Protein AF-A0A7S0LDS7-F1 (afdb_monomer_lite)

Radius of gyration: 21.5 Å; chains: 1; bounding box: 58×43×53 Å

Foldseek 3Di:
DVLLVLLVLQLVLVVCVVVVHDPSPVSVVVLVVLVVLLVVVVVLVVLQVVCVVVCLLVDVVLVVLLPVLPQLPLVPPVDDSSVSSSSSVSVVVVCVVCVVVVVVSVVSNVVSVVSNVSNVVRNDPPPPVDDDPPDDD

Organism: NCBI:txid221442

Sequence (137 aa):
HVVLDYAERCRNASSAATSGSSDGGALLSEFRECQRMIARDAAYQMMRKTCDALGVLDDPAASALAVHEHDTVFEDVSQPLPAIACRLLNHERQIAASPESSSVARHRLLQATFIVDFGEAYGQSKELSDETSLSQL

Structure (mmCIF, N/CA/C/O backbone):
data_AF-A0A7S0LDS7-F1
#
_entry.id   AF-A0A7S0LDS7-F1
#
loop_
_atom_site.group_PDB
_atom_site.id
_atom_site.type_symbol
_atom_site.label_atom_id
_atom_site.label_alt_id
_atom_site.label_comp_id
_atom_site.label_asym_id
_atom_site.label_entity_id
_atom_site.label_seq_id
_atom_site.pdbx_PDB_ins_code
_atom_site.Cartn_x
_atom_site.Cartn_y
_atom_site.Cartn_z
_atom_site.occupancy
_atom_site.B_iso_or_equiv
_atom_site.auth_seq_id
_atom_site.auth_comp_id
_atom_site.auth_asym_id
_atom_site.auth_atom_id
_atom_site.pdbx_PDB_model_num
ATOM 1 N N . HIS A 1 1 ? -8.883 -4.073 32.052 1.00 50.41 1 HIS A N 1
ATOM 2 C CA . HIS A 1 1 ? -9.961 -3.066 32.127 1.00 50.41 1 HIS A CA 1
ATOM 3 C C . HIS A 1 1 ? -9.895 -2.018 31.009 1.00 50.41 1 HIS A C 1
ATOM 5 O O . HIS A 1 1 ? -10.935 -1.728 30.453 1.00 50.41 1 HIS A O 1
ATOM 11 N N . VAL A 1 2 ? -8.714 -1.511 30.615 1.00 57.41 2 VAL A N 1
ATOM 12 C CA . VAL A 1 2 ? -8.562 -0.497 29.534 1.00 57.41 2 VAL A CA 1
ATOM 13 C C . VAL A 1 2 ? -8.890 -1.027 28.123 1.00 57.41 2 VAL A C 1
ATOM 15 O O . VAL A 1 2 ? -9.312 -0.279 27.256 1.00 57.41 2 VAL A O 1
ATOM 18 N N . VAL A 1 3 ? -8.725 -2.331 27.887 1.00 51.78 3 VAL A N 1
ATOM 19 C CA . VAL A 1 3 ? -8.868 -2.943 26.552 1.00 51.78 3 VAL A CA 1
ATOM 20 C C . VAL A 1 3 ? -10.331 -3.020 26.090 1.00 51.78 3 VAL A C 1
ATOM 22 O O . VAL A 1 3 ? -10.626 -2.707 24.946 1.00 51.78 3 VAL A O 1
ATOM 25 N N . LEU A 1 4 ? -11.267 -3.359 26.981 1.00 58.38 4 LEU A N 1
ATOM 26 C CA . LEU A 1 4 ? -12.702 -3.404 26.653 1.00 58.38 4 LEU A CA 1
ATOM 27 C C . LEU A 1 4 ? -13.286 -2.007 26.362 1.00 58.38 4 LEU A C 1
ATOM 29 O O . LEU A 1 4 ? -14.206 -1.892 25.556 1.00 58.38 4 LEU A O 1
ATOM 33 N N . ASP A 1 5 ? -12.689 -0.963 26.946 1.00 68.62 5 ASP A N 1
ATOM 34 C CA . ASP A 1 5 ? -13.114 0.435 26.803 1.00 68.62 5 ASP A CA 1
ATOM 35 C C . ASP A 1 5 ? -12.977 0.942 25.356 1.00 68.62 5 ASP A C 1
ATOM 37 O O . ASP A 1 5 ? -13.855 1.632 24.847 1.00 68.62 5 ASP A O 1
ATOM 41 N N . TYR A 1 6 ? -11.918 0.555 24.635 1.00 64.75 6 TYR A N 1
ATOM 42 C CA . TYR A 1 6 ? -11.697 1.029 23.261 1.00 64.75 6 TYR A CA 1
ATOM 43 C C . TYR A 1 6 ? -12.747 0.496 22.276 1.00 64.75 6 TYR A C 1
ATOM 45 O O . TYR A 1 6 ? -13.323 1.254 21.497 1.00 64.75 6 TYR A O 1
ATOM 53 N N . ALA A 1 7 ? -13.039 -0.805 22.339 1.00 65.00 7 ALA A N 1
ATOM 54 C CA . ALA A 1 7 ? -14.036 -1.429 21.471 1.00 65.00 7 ALA A CA 1
ATOM 55 C C . ALA A 1 7 ? -15.442 -0.870 21.729 1.00 65.00 7 ALA A C 1
ATOM 57 O O . ALA A 1 7 ? -16.199 -0.612 20.793 1.00 65.00 7 ALA A O 1
ATOM 58 N N . GLU A 1 8 ? -15.775 -0.634 22.999 1.00 68.62 8 GLU A N 1
ATOM 59 C CA . GLU A 1 8 ? -17.037 -0.016 23.396 1.00 68.62 8 GLU A CA 1
ATOM 60 C C . GLU A 1 8 ? -17.153 1.425 22.892 1.00 68.62 8 GLU A C 1
ATOM 62 O O . GLU A 1 8 ? -18.192 1.817 22.360 1.00 68.62 8 GLU A O 1
ATOM 67 N N . ARG A 1 9 ? -16.060 2.190 22.938 1.00 70.44 9 ARG A N 1
ATOM 68 C CA . ARG A 1 9 ? -16.016 3.550 22.393 1.00 70.44 9 ARG A CA 1
ATOM 69 C C . ARG A 1 9 ? -16.161 3.569 20.873 1.00 70.44 9 ARG A C 1
ATOM 71 O O . ARG A 1 9 ? -16.884 4.425 20.373 1.00 70.44 9 ARG A O 1
ATOM 78 N N . CYS A 1 10 ? -15.580 2.615 20.139 1.00 64.00 10 CYS A N 1
ATOM 79 C CA . CYS A 1 10 ? -15.796 2.480 18.690 1.00 64.00 10 CYS A CA 1
ATOM 80 C C . CYS A 1 10 ? -17.262 2.165 18.344 1.00 64.00 10 CYS A C 1
ATOM 82 O O . CYS A 1 10 ? -17.804 2.713 17.382 1.00 64.00 10 CYS A O 1
ATOM 84 N N . ARG A 1 11 ? -17.932 1.322 19.141 1.00 67.56 11 ARG A N 1
ATOM 85 C CA . ARG A 1 11 ? -19.364 1.017 18.969 1.00 67.56 11 ARG A CA 1
ATOM 86 C C . ARG A 1 11 ? -20.238 2.233 19.223 1.00 67.56 11 ARG A C 1
ATOM 88 O O . ARG A 1 11 ? -21.040 2.597 18.366 1.00 67.56 11 ARG A O 1
ATOM 95 N N . ASN A 1 12 ? -20.034 2.874 20.371 1.00 68.88 12 ASN A N 1
ATOM 96 C CA . ASN A 1 12 ? -20.769 4.071 20.765 1.00 68.88 12 ASN A CA 1
ATOM 97 C C . ASN A 1 12 ? -20.549 5.200 19.760 1.00 68.88 12 ASN A C 1
ATOM 99 O O . ASN A 1 12 ? -21.464 5.956 19.468 1.00 68.88 12 ASN A O 1
ATOM 103 N N . ALA A 1 13 ? -19.358 5.269 19.168 1.00 66.56 13 ALA A N 1
ATOM 104 C CA . ALA A 1 13 ? -19.057 6.186 18.089 1.00 66.56 13 ALA A CA 1
ATOM 105 C C . ALA A 1 13 ? -19.833 5.893 16.795 1.00 66.56 13 ALA A C 1
ATOM 107 O O . ALA A 1 13 ? -20.286 6.823 16.131 1.00 66.56 13 ALA A O 1
ATOM 108 N N . SER A 1 14 ? -20.006 4.619 16.441 1.00 65.19 14 SER A N 1
ATOM 109 C CA . SER A 1 14 ? -20.746 4.195 15.244 1.00 65.19 14 SER A CA 1
ATOM 110 C C . SER A 1 14 ? -22.238 4.446 15.369 1.00 65.19 14 SER A C 1
ATOM 112 O O . SER A 1 14 ? -22.834 5.042 14.472 1.00 65.19 14 SER A O 1
ATOM 114 N N . SER A 1 15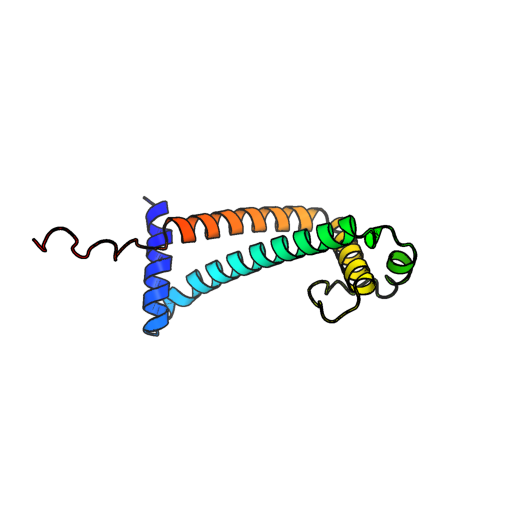 ? -22.820 4.111 16.520 1.00 65.62 15 SER A N 1
ATOM 115 C CA . SER A 1 15 ? -24.219 4.422 16.821 1.00 65.62 15 SER A CA 1
ATOM 116 C C . SER A 1 15 ? -24.463 5.934 16.973 1.00 65.62 15 SER A C 1
ATOM 118 O O . SER A 1 15 ? -25.499 6.446 16.526 1.00 65.62 15 SER A O 1
ATOM 120 N N . ALA A 1 16 ? -23.491 6.681 17.512 1.00 60.28 16 ALA A N 1
ATOM 121 C CA . ALA A 1 16 ? -23.501 8.145 17.590 1.00 60.28 16 ALA A CA 1
ATOM 122 C C . ALA A 1 16 ? -23.399 8.826 16.215 1.00 60.28 16 ALA A C 1
ATOM 124 O O . ALA A 1 16 ? -24.073 9.827 15.977 1.00 60.28 16 ALA A O 1
ATOM 125 N N . ALA A 1 17 ? -22.604 8.281 15.289 1.00 58.94 17 ALA A N 1
ATOM 126 C CA . ALA A 1 17 ? -22.467 8.815 13.935 1.00 58.94 17 ALA A CA 1
ATOM 127 C C . ALA A 1 17 ? -23.781 8.707 13.140 1.00 58.94 17 ALA A C 1
ATOM 129 O O . ALA A 1 17 ? -24.112 9.611 12.377 1.00 58.94 17 ALA A O 1
ATOM 130 N N . THR A 1 18 ? -24.573 7.655 13.372 1.00 59.75 18 THR A N 1
ATOM 131 C CA . THR A 1 18 ? -25.942 7.532 12.838 1.00 59.75 18 THR A CA 1
ATOM 132 C C . THR A 1 18 ? -26.959 8.476 13.489 1.00 59.75 18 THR A C 1
ATOM 134 O O . THR A 1 18 ? -28.012 8.715 12.907 1.00 59.75 18 THR A O 1
ATOM 137 N N . SER A 1 19 ? -26.659 9.031 14.669 1.00 58.00 19 SER A N 1
ATOM 138 C CA . SER A 1 19 ? -27.550 9.916 15.440 1.00 58.00 19 SER A CA 1
ATOM 139 C C . SER A 1 19 ? -27.066 11.374 15.547 1.00 58.00 19 SER A C 1
ATOM 141 O O . SER A 1 19 ? -27.737 12.194 16.170 1.00 58.00 19 SER A O 1
ATOM 143 N N . GLY A 1 20 ? -25.954 11.735 14.892 1.00 53.31 20 GLY A N 1
ATOM 144 C CA . GLY A 1 20 ? -25.472 13.118 14.765 1.00 53.31 20 GLY A CA 1
ATOM 145 C C . GLY A 1 20 ? -24.655 13.664 15.946 1.00 53.31 20 GLY A C 1
ATOM 146 O O . GLY A 1 20 ? -24.463 14.875 16.027 1.00 53.31 20 GLY A O 1
ATOM 147 N N . SER A 1 21 ? -24.163 12.815 16.857 1.00 53.16 21 SER A N 1
ATOM 148 C CA . SER A 1 21 ? -23.325 13.245 17.993 1.00 53.16 21 SER A CA 1
ATOM 149 C C . SER A 1 21 ? -21.829 13.294 17.626 1.00 53.16 21 SER A C 1
ATOM 151 O O . SER A 1 21 ? -21.301 12.374 16.999 1.00 53.16 21 SER A O 1
ATOM 153 N N . SER A 1 22 ? -21.138 14.381 17.999 1.00 55.78 22 SER A N 1
ATOM 154 C CA . SER A 1 22 ? -19.804 14.743 17.481 1.00 55.78 2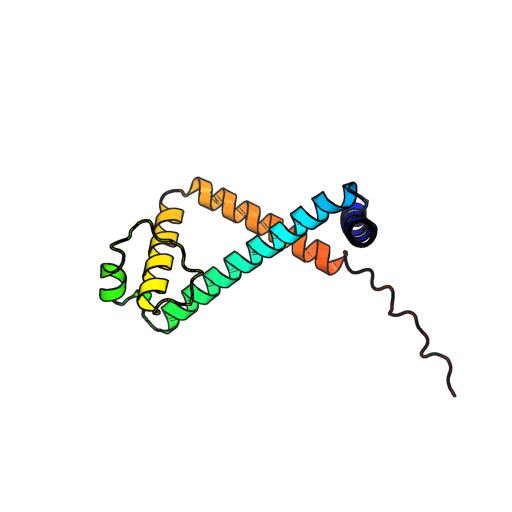2 SER A CA 1
ATOM 155 C C . SER A 1 22 ? -18.620 13.995 18.105 1.00 55.78 22 SER A C 1
ATOM 157 O O . SER A 1 22 ? -17.579 13.888 17.460 1.00 55.78 22 SER A O 1
ATOM 159 N N . ASP A 1 23 ? -18.750 13.456 19.321 1.00 56.31 23 ASP A N 1
ATOM 160 C CA . ASP A 1 23 ? -17.618 12.852 20.055 1.00 56.31 23 ASP A CA 1
ATOM 161 C C . ASP A 1 23 ? -17.218 11.460 19.538 1.00 56.31 23 ASP A C 1
ATOM 163 O O . ASP A 1 23 ? -16.070 11.037 19.672 1.00 56.31 23 ASP A O 1
ATOM 167 N N . GLY A 1 24 ? -18.140 10.756 18.878 1.00 58.00 24 GLY A N 1
ATOM 168 C CA . GLY A 1 24 ? -17.865 9.471 18.236 1.00 58.00 24 GLY A CA 1
ATOM 169 C C . GLY A 1 24 ? -17.079 9.578 16.925 1.00 58.00 24 GLY A C 1
ATOM 170 O O . GLY A 1 24 ? -16.346 8.669 16.537 1.00 58.00 24 GLY A O 1
ATOM 171 N N . GLY A 1 25 ? -17.202 10.708 16.228 1.00 70.06 25 GLY A N 1
ATOM 172 C CA . GLY A 1 25 ? -16.660 10.863 14.879 1.00 70.06 25 GLY A CA 1
ATOM 173 C C . GLY A 1 25 ? -15.137 10.742 14.811 1.00 70.06 25 GLY A C 1
ATOM 174 O O . GLY A 1 25 ? -14.615 10.163 13.859 1.00 70.06 25 GLY A O 1
ATOM 175 N N . ALA A 1 26 ? -14.425 11.236 15.829 1.00 77.69 26 ALA A N 1
ATOM 176 C CA . ALA A 1 26 ? -12.963 11.251 15.845 1.00 77.69 26 ALA A CA 1
ATOM 177 C C . ALA A 1 26 ? -12.364 9.835 15.893 1.00 77.69 26 ALA A C 1
ATOM 179 O O . ALA A 1 26 ? -11.488 9.512 15.093 1.00 77.69 26 ALA A O 1
ATOM 180 N N . LEU A 1 27 ? -12.893 8.971 16.764 1.00 80.38 27 LEU A N 1
ATOM 181 C CA . LEU A 1 27 ? -12.392 7.607 16.941 1.00 80.38 27 LEU A CA 1
ATOM 182 C C . LEU A 1 27 ? -12.655 6.730 15.711 1.00 80.38 27 LEU A C 1
ATOM 184 O O . LEU A 1 27 ? -11.779 5.999 15.258 1.00 80.38 27 LEU A O 1
ATOM 188 N N . LEU A 1 28 ? -13.848 6.833 15.121 1.00 81.75 28 LEU A N 1
ATOM 189 C CA . LEU A 1 28 ? -14.144 6.124 13.875 1.00 81.75 28 LEU A CA 1
ATOM 190 C C . LEU A 1 28 ? -13.357 6.657 12.686 1.00 81.75 28 LEU A C 1
ATOM 192 O O . LEU A 1 28 ? -13.004 5.887 11.795 1.00 81.75 28 LEU A O 1
ATOM 196 N N . SER A 1 29 ? -13.094 7.962 12.650 1.00 84.88 29 SER A N 1
ATOM 197 C CA . SER A 1 29 ? -12.217 8.540 11.638 1.00 84.88 29 SER A CA 1
ATOM 198 C C . SER A 1 29 ? -10.805 7.970 11.759 1.00 84.88 29 SER A C 1
ATOM 200 O O . SER A 1 29 ? -10.215 7.612 10.744 1.00 84.88 29 SER A O 1
ATOM 202 N N . GLU A 1 30 ? -10.282 7.842 12.978 1.00 86.06 30 GLU A N 1
ATOM 203 C CA . GLU A 1 30 ? -8.972 7.241 13.239 1.00 86.06 30 GLU A CA 1
ATOM 204 C C . GLU A 1 30 ? -8.937 5.753 12.861 1.00 86.06 30 GLU A C 1
ATOM 206 O O . GLU A 1 30 ? -8.013 5.307 12.181 1.00 86.06 30 GLU A O 1
ATOM 211 N N . PHE A 1 31 ? -9.979 4.993 13.205 1.00 88.00 31 PHE A N 1
ATOM 212 C CA . PHE A 1 31 ? -10.102 3.589 12.810 1.00 88.00 31 PHE A CA 1
ATOM 213 C C . PHE A 1 31 ? -10.118 3.419 11.282 1.00 88.00 31 PHE A C 1
ATOM 215 O O . PHE A 1 31 ? -9.372 2.611 10.731 1.00 88.00 31 PHE A O 1
ATOM 222 N N . ARG A 1 32 ? -10.915 4.231 10.574 1.00 88.56 32 ARG A N 1
ATOM 223 C CA . ARG A 1 32 ? -10.960 4.234 9.102 1.00 88.56 32 ARG A CA 1
ATOM 224 C C . ARG A 1 32 ? -9.625 4.635 8.488 1.00 88.56 32 ARG A C 1
ATOM 226 O O . ARG A 1 32 ? -9.260 4.115 7.437 1.00 88.56 32 ARG A O 1
ATOM 233 N N . GLU A 1 33 ? -8.892 5.541 9.125 1.00 90.94 33 GLU A N 1
ATOM 234 C CA . GLU A 1 33 ? -7.551 5.904 8.676 1.00 90.94 33 GLU A CA 1
ATOM 235 C C . GLU A 1 33 ? -6.577 4.731 8.803 1.00 90.94 33 GLU A C 1
ATOM 237 O O . GLU A 1 33 ? -5.842 4.443 7.859 1.00 90.94 33 GLU A O 1
ATOM 242 N N . CYS A 1 34 ? -6.639 3.986 9.909 1.00 92.50 34 CYS A N 1
ATOM 243 C CA . CYS A 1 34 ? -5.860 2.760 10.078 1.00 92.50 34 CYS A CA 1
ATOM 244 C C . CYS A 1 34 ? -6.204 1.723 8.996 1.00 92.50 34 CYS A C 1
ATOM 246 O O . CYS A 1 34 ? -5.298 1.168 8.373 1.00 92.50 34 CYS A O 1
ATOM 248 N N . GLN A 1 35 ? -7.493 1.522 8.694 1.00 93.00 35 GLN A N 1
ATOM 249 C CA . GLN A 1 35 ? -7.928 0.629 7.611 1.00 93.00 35 GLN A CA 1
ATOM 250 C C . GLN A 1 35 ? -7.383 1.065 6.245 1.00 93.00 35 GLN A C 1
ATOM 252 O O . GLN A 1 35 ? -6.876 0.233 5.492 1.00 93.00 35 GLN A O 1
ATOM 257 N N . ARG A 1 36 ? -7.436 2.366 5.924 1.00 93.25 36 ARG A N 1
ATOM 258 C CA . ARG A 1 36 ? -6.874 2.904 4.673 1.00 93.25 36 ARG A CA 1
ATOM 259 C C . ARG A 1 36 ? -5.370 2.678 4.577 1.00 93.25 36 ARG A C 1
ATOM 261 O O . ARG A 1 36 ? -4.883 2.319 3.508 1.00 93.25 36 ARG A O 1
ATOM 268 N N . MET A 1 37 ? -4.648 2.859 5.680 1.00 92.81 37 MET A N 1
ATOM 269 C CA . MET A 1 37 ? -3.203 2.649 5.737 1.00 92.81 37 MET A CA 1
ATOM 270 C C . MET A 1 37 ? -2.830 1.194 5.429 1.00 92.81 37 MET A C 1
ATOM 272 O O . MET A 1 37 ? -1.965 0.952 4.589 1.00 92.81 37 MET A O 1
ATOM 276 N N . ILE A 1 38 ? -3.527 0.233 6.044 1.00 94.62 38 ILE A N 1
ATOM 277 C CA . ILE A 1 38 ? -3.321 -1.203 5.798 1.00 94.62 38 ILE A CA 1
ATOM 278 C C . ILE A 1 38 ? -3.696 -1.569 4.362 1.00 94.62 38 ILE A C 1
ATOM 280 O O . ILE A 1 38 ? -2.937 -2.256 3.682 1.00 94.62 38 ILE A O 1
ATOM 284 N N . ALA A 1 39 ? -4.845 -1.093 3.875 1.00 92.94 39 ALA A N 1
ATOM 285 C CA . ALA A 1 39 ? -5.303 -1.377 2.517 1.00 92.94 39 ALA A CA 1
ATOM 286 C C . ALA A 1 39 ? -4.318 -0.856 1.461 1.00 92.94 39 ALA A C 1
ATOM 288 O O . ALA A 1 39 ? -4.042 -1.546 0.480 1.00 92.94 39 ALA A O 1
ATOM 289 N N . ARG A 1 40 ? -3.750 0.336 1.679 1.00 91.50 40 ARG A N 1
ATOM 290 C CA . ARG A 1 40 ? -2.732 0.921 0.803 1.00 91.50 40 ARG A CA 1
ATOM 291 C C . ARG A 1 40 ? -1.444 0.100 0.788 1.00 91.50 40 ARG A C 1
ATOM 293 O O . ARG A 1 40 ? -0.918 -0.156 -0.293 1.00 91.50 40 ARG A O 1
ATOM 300 N N . ASP A 1 41 ? -0.957 -0.337 1.951 1.00 92.75 41 ASP A N 1
ATOM 301 C CA . ASP A 1 41 ? 0.225 -1.208 2.023 1.00 92.75 41 ASP A CA 1
ATOM 302 C C . ASP A 1 41 ? -0.033 -2.550 1.320 1.00 92.75 41 ASP A C 1
ATOM 304 O O . ASP A 1 41 ? 0.754 -2.976 0.478 1.00 92.75 41 ASP A O 1
ATOM 308 N N . ALA A 1 42 ? -1.189 -3.172 1.560 1.00 93.19 42 ALA A N 1
ATOM 309 C CA . ALA A 1 42 ? -1.570 -4.414 0.894 1.00 93.19 42 ALA A CA 1
ATOM 310 C C . ALA A 1 42 ? -1.649 -4.259 -0.637 1.00 93.19 42 ALA A C 1
ATOM 312 O O . ALA A 1 42 ? -1.139 -5.112 -1.370 1.00 93.19 42 ALA A O 1
ATOM 313 N N . ALA A 1 43 ? -2.241 -3.164 -1.128 1.00 91.56 43 ALA A N 1
ATOM 314 C CA . ALA A 1 43 ? -2.296 -2.850 -2.553 1.00 91.56 43 ALA A CA 1
ATOM 315 C C . ALA A 1 43 ? -0.889 -2.682 -3.141 1.00 91.56 43 ALA A C 1
ATOM 317 O O . ALA A 1 43 ? -0.572 -3.312 -4.150 1.00 91.56 43 ALA A O 1
ATOM 318 N N . TYR A 1 44 ? -0.021 -1.917 -2.473 1.00 92.88 44 TYR A N 1
ATOM 319 C CA . TYR A 1 44 ? 1.381 -1.765 -2.862 1.00 92.88 44 TYR A CA 1
ATOM 320 C C . TYR A 1 44 ? 2.089 -3.125 -2.986 1.00 92.88 44 TYR A C 1
ATOM 322 O O . TYR A 1 44 ? 2.650 -3.441 -4.038 1.00 92.88 44 TYR A O 1
ATOM 330 N N . GLN A 1 45 ? 2.003 -3.969 -1.952 1.00 93.81 45 GLN A N 1
ATOM 331 C CA . GLN A 1 45 ? 2.647 -5.286 -1.936 1.00 93.81 45 GLN A CA 1
ATOM 332 C C . GLN A 1 45 ? 2.123 -6.201 -3.049 1.00 93.81 45 GLN A C 1
ATOM 334 O O . GLN A 1 45 ? 2.889 -6.935 -3.676 1.00 93.81 45 GLN A O 1
ATOM 339 N N . MET A 1 46 ? 0.817 -6.163 -3.313 1.00 93.75 46 MET A N 1
ATOM 340 C CA . MET A 1 46 ? 0.194 -6.938 -4.384 1.00 93.75 46 MET A CA 1
ATOM 341 C C . MET A 1 46 ? 0.666 -6.472 -5.765 1.00 93.75 46 MET A C 1
ATOM 343 O O . MET A 1 46 ? 1.044 -7.300 -6.596 1.00 93.75 46 MET A O 1
ATOM 347 N N . MET A 1 47 ? 0.682 -5.162 -6.014 1.00 92.56 47 MET A N 1
ATOM 348 C CA . MET A 1 47 ? 1.121 -4.589 -7.289 1.00 92.56 47 MET A CA 1
ATOM 349 C C . MET A 1 47 ? 2.600 -4.867 -7.546 1.00 92.56 47 MET A C 1
ATOM 351 O O . MET A 1 47 ? 2.963 -5.272 -8.651 1.00 92.56 47 MET A O 1
ATOM 355 N N . ARG A 1 48 ? 3.438 -4.750 -6.512 1.00 93.00 48 ARG A N 1
ATOM 356 C CA . ARG A 1 48 ? 4.858 -5.100 -6.574 1.00 93.00 48 ARG A CA 1
ATOM 357 C C . ARG A 1 48 ? 5.060 -6.561 -6.965 1.00 93.00 48 ARG A C 1
ATOM 359 O O . ARG A 1 48 ? 5.734 -6.825 -7.954 1.00 93.00 48 ARG A O 1
ATOM 366 N N . LYS A 1 49 ? 4.412 -7.494 -6.257 1.00 93.88 49 LYS A N 1
ATOM 367 C CA . LYS A 1 49 ? 4.463 -8.934 -6.573 1.00 93.88 49 LYS A CA 1
ATOM 368 C C . LYS A 1 49 ? 3.942 -9.252 -7.971 1.00 93.88 49 LYS A C 1
ATOM 370 O O . LYS A 1 49 ? 4.463 -10.143 -8.626 1.00 93.88 49 LYS A O 1
ATOM 375 N N . THR A 1 50 ? 2.920 -8.534 -8.430 1.00 92.12 50 THR A N 1
ATOM 376 C CA . THR A 1 50 ? 2.359 -8.720 -9.774 1.00 92.12 50 THR A CA 1
ATOM 377 C C . THR A 1 50 ? 3.359 -8.285 -10.840 1.00 92.12 50 THR A C 1
ATOM 379 O O . T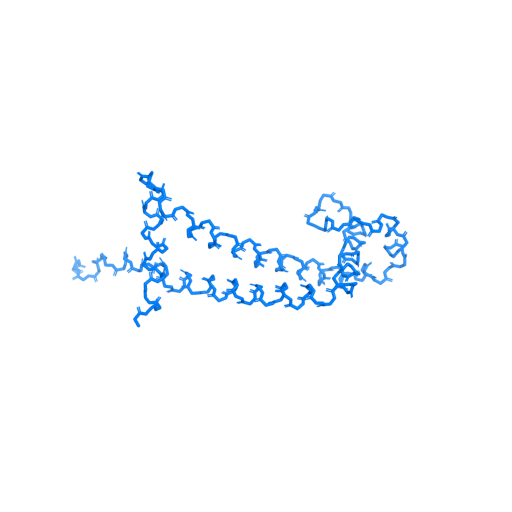HR A 1 50 ? 3.609 -9.028 -11.783 1.00 92.12 50 THR A O 1
ATOM 382 N N . CYS A 1 51 ? 3.978 -7.112 -10.679 1.00 90.88 51 CYS A N 1
ATOM 383 C CA . CYS A 1 51 ? 4.999 -6.634 -11.611 1.00 90.88 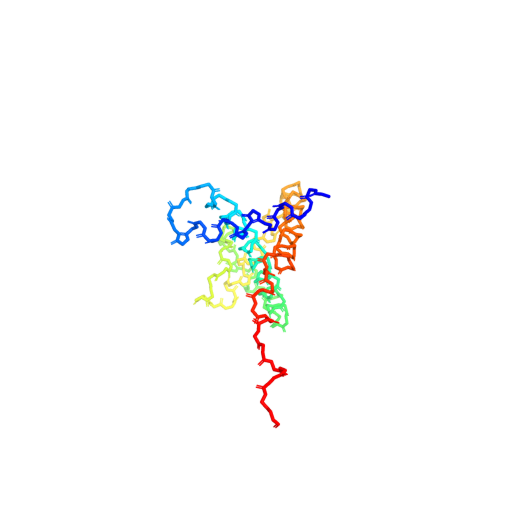51 CYS A CA 1
ATOM 384 C C . CYS A 1 51 ? 6.238 -7.547 -11.621 1.00 90.88 51 CYS A C 1
ATOM 386 O O . CYS A 1 51 ? 6.848 -7.720 -12.675 1.00 90.88 51 CYS A O 1
ATOM 388 N N . ASP A 1 52 ? 6.568 -8.151 -10.476 1.00 90.88 52 ASP A N 1
ATOM 389 C CA . ASP A 1 52 ? 7.676 -9.105 -10.302 1.00 90.88 52 ASP A CA 1
ATOM 390 C C . ASP A 1 52 ? 7.393 -10.428 -11.006 1.00 90.88 52 ASP A C 1
ATOM 392 O O . ASP A 1 52 ? 8.165 -10.867 -11.853 1.00 90.88 52 ASP A O 1
ATOM 396 N N . ALA A 1 53 ? 6.210 -10.999 -10.778 1.00 92.19 53 ALA A N 1
ATOM 397 C CA . ALA A 1 53 ? 5.770 -12.218 -11.448 1.00 92.19 53 ALA A CA 1
ATOM 398 C C . ALA A 1 53 ? 5.697 -12.076 -12.980 1.00 92.19 53 ALA A C 1
ATOM 400 O O . ALA A 1 53 ? 5.842 -13.063 -13.699 1.00 92.19 53 ALA A O 1
ATOM 401 N N . LEU A 1 54 ? 5.462 -10.860 -13.480 1.00 91.00 54 LEU A N 1
ATOM 402 C CA . LEU A 1 54 ? 5.429 -10.552 -14.910 1.00 91.00 54 LEU A CA 1
ATOM 403 C C . LEU A 1 54 ? 6.803 -10.162 -15.484 1.00 91.00 54 LEU A C 1
ATOM 405 O O . LEU A 1 54 ? 6.898 -9.939 -16.689 1.00 91.00 54 LEU A O 1
ATOM 409 N N . GLY A 1 55 ? 7.848 -10.051 -14.655 1.00 88.62 55 GLY A N 1
ATOM 410 C CA . GLY A 1 55 ? 9.197 -9.654 -15.076 1.00 88.62 55 GLY A CA 1
ATOM 411 C C . GLY A 1 55 ? 9.309 -8.209 -15.576 1.00 88.62 55 GLY A C 1
ATOM 412 O O . GLY A 1 55 ? 10.299 -7.848 -16.204 1.00 88.62 55 GLY A O 1
ATOM 413 N N . VAL A 1 56 ? 8.306 -7.362 -15.318 1.00 87.69 56 VAL A N 1
ATOM 414 C CA . VAL A 1 56 ? 8.258 -5.973 -15.824 1.00 87.69 56 VAL A CA 1
ATOM 415 C C . VAL A 1 56 ? 9.228 -5.068 -15.061 1.00 87.69 56 VAL A C 1
ATOM 417 O O . VAL A 1 56 ? 9.660 -4.038 -15.567 1.00 87.69 56 VAL A O 1
ATOM 420 N N . LEU A 1 57 ? 9.584 -5.447 -13.835 1.00 82.31 57 LEU A N 1
ATOM 421 C CA . LEU A 1 57 ? 10.514 -4.696 -12.988 1.00 82.31 57 LEU A CA 1
ATOM 422 C C . LEU A 1 57 ? 11.971 -4.839 -13.434 1.00 82.31 57 LEU A C 1
ATOM 424 O O . LEU A 1 57 ? 12.765 -3.933 -13.188 1.00 82.31 57 LEU A O 1
ATOM 428 N N . ASP A 1 58 ? 12.288 -5.947 -14.102 1.00 81.75 58 ASP A N 1
ATOM 429 C CA . ASP A 1 58 ? 13.608 -6.228 -14.665 1.00 81.75 58 ASP A CA 1
ATOM 430 C C . ASP A 1 58 ? 13.754 -5.686 -16.095 1.00 81.75 58 ASP A C 1
ATOM 432 O O . ASP A 1 58 ? 14.848 -5.714 -16.663 1.00 81.75 58 ASP A O 1
ATOM 436 N N . ASP A 1 59 ? 12.665 -5.180 -16.689 1.00 79.50 59 ASP A N 1
ATOM 437 C CA . ASP A 1 59 ? 12.684 -4.613 -18.031 1.00 79.50 59 ASP A CA 1
ATOM 438 C C . ASP A 1 59 ? 13.472 -3.284 -18.031 1.00 79.50 59 ASP A C 1
ATOM 440 O O . ASP A 1 59 ? 13.056 -2.300 -17.400 1.00 79.50 59 ASP A O 1
ATOM 444 N N . PRO A 1 60 ? 14.598 -3.192 -18.765 1.00 69.50 60 PRO A N 1
ATOM 445 C CA . PRO A 1 60 ? 15.358 -1.954 -18.875 1.00 69.50 60 PRO A CA 1
ATOM 446 C C . PRO A 1 60 ? 14.532 -0.799 -19.461 1.00 69.50 60 PRO A C 1
ATOM 448 O O . PRO A 1 60 ? 14.844 0.356 -19.175 1.00 69.50 60 PRO A O 1
ATOM 451 N N . ALA A 1 61 ? 13.462 -1.070 -20.219 1.00 68.94 61 ALA A N 1
ATOM 452 C CA . ALA A 1 61 ? 12.535 -0.048 -20.700 1.00 68.94 61 ALA A CA 1
ATOM 453 C C . ALA A 1 61 ? 11.695 0.568 -19.569 1.00 68.94 61 ALA A C 1
ATOM 455 O O . ALA A 1 61 ? 11.463 1.777 -19.581 1.00 68.94 61 ALA A O 1
ATOM 456 N N . ALA A 1 62 ? 11.291 -0.217 -18.563 1.00 64.25 62 ALA A N 1
ATOM 457 C CA . ALA A 1 62 ? 10.638 0.306 -17.363 1.00 64.25 62 ALA A CA 1
ATOM 458 C C . ALA A 1 62 ? 11.631 1.131 -16.525 1.00 64.25 62 ALA A C 1
ATOM 460 O O . ALA A 1 62 ? 11.321 2.227 -16.074 1.00 64.25 62 ALA A O 1
ATOM 461 N N . SER A 1 63 ? 12.882 0.688 -16.399 1.00 63.03 63 SER A N 1
ATOM 462 C CA . SER A 1 63 ? 13.915 1.501 -15.739 1.00 63.03 63 SER A CA 1
ATOM 463 C C . SER A 1 63 ? 14.190 2.821 -16.485 1.00 63.03 63 SER A C 1
ATOM 465 O O . SER A 1 63 ? 14.363 3.867 -15.859 1.00 63.03 63 SER A O 1
ATOM 467 N N . ALA A 1 64 ? 14.163 2.801 -17.822 1.00 62.41 64 ALA A N 1
ATOM 468 C CA . ALA A 1 64 ? 14.357 3.980 -18.666 1.00 62.41 64 ALA A CA 1
ATOM 469 C C . ALA A 1 64 ? 13.164 4.950 -18.655 1.00 62.41 64 ALA A C 1
ATOM 471 O O . ALA A 1 64 ? 13.371 6.145 -18.835 1.00 62.41 64 ALA A O 1
ATOM 472 N N . LEU A 1 65 ? 11.936 4.466 -18.430 1.00 62.88 65 LEU A N 1
ATOM 473 C CA . LEU A 1 65 ? 10.713 5.275 -18.306 1.00 62.88 65 LEU A CA 1
ATOM 474 C C . LEU A 1 65 ? 10.578 5.976 -16.946 1.00 62.88 65 LEU A C 1
ATOM 476 O O . LEU A 1 65 ? 9.753 6.881 -16.812 1.00 62.88 65 LEU A O 1
ATOM 480 N N . ALA A 1 66 ? 11.433 5.658 -15.970 1.00 59.19 66 ALA A N 1
ATOM 481 C CA . ALA A 1 66 ? 11.515 6.357 -14.685 1.00 59.19 66 ALA A CA 1
ATOM 482 C C . ALA A 1 66 ? 11.954 7.842 -14.793 1.00 59.19 66 ALA A C 1
ATOM 484 O O . ALA A 1 66 ? 12.263 8.464 -13.782 1.00 59.19 66 ALA A O 1
ATOM 485 N N . VAL A 1 67 ? 11.954 8.427 -16.001 1.00 56.25 67 VAL A N 1
ATOM 486 C CA . VAL A 1 67 ? 12.293 9.826 -16.322 1.00 56.25 67 VAL A CA 1
ATOM 487 C C . VAL A 1 67 ? 11.513 10.834 -15.469 1.00 56.25 67 VAL A C 1
ATOM 489 O O . VAL A 1 67 ? 12.030 11.904 -15.155 1.00 56.25 67 VAL A O 1
ATOM 492 N N . HIS A 1 68 ? 10.293 10.500 -15.039 1.00 69.75 68 HIS A N 1
ATOM 493 C CA . HIS A 1 68 ? 9.583 11.262 -14.011 1.00 69.75 68 HIS A CA 1
ATOM 494 C C . HIS A 1 68 ? 9.914 10.711 -12.622 1.00 69.75 68 HIS A C 1
ATOM 496 O O . HIS A 1 68 ? 9.089 10.066 -11.985 1.00 69.75 68 HIS A O 1
ATOM 502 N N . GLU A 1 69 ? 11.137 10.980 -12.160 1.00 66.50 69 GLU A N 1
ATOM 503 C CA . GLU A 1 69 ? 11.739 10.462 -10.916 1.00 66.50 69 GLU A CA 1
ATOM 504 C C . GLU A 1 69 ? 10.888 10.708 -9.653 1.00 66.50 69 GLU A C 1
ATOM 506 O O . GLU A 1 69 ? 11.006 9.999 -8.655 1.00 66.50 69 GLU A O 1
ATOM 511 N N . HIS A 1 70 ? 9.993 11.696 -9.700 1.00 76.00 70 HIS A N 1
ATOM 512 C CA . HIS A 1 70 ? 9.112 12.065 -8.592 1.00 76.00 70 HIS A CA 1
ATOM 513 C C . HIS A 1 70 ? 7.679 11.529 -8.718 1.00 76.00 70 HIS A C 1
ATOM 515 O O . HIS A 1 70 ? 6.883 11.729 -7.801 1.00 76.00 70 HIS A O 1
ATOM 521 N N . ASP A 1 71 ? 7.330 10.858 -9.821 1.00 84.25 71 ASP A N 1
ATOM 522 C CA . ASP A 1 71 ? 6.023 10.215 -9.951 1.00 84.25 71 ASP A CA 1
ATOM 523 C C . ASP A 1 71 ? 6.024 8.888 -9.183 1.00 84.25 71 ASP A C 1
ATOM 525 O O . ASP A 1 71 ? 6.677 7.916 -9.573 1.00 84.25 71 ASP A O 1
ATOM 529 N N . THR A 1 72 ? 5.296 8.875 -8.068 1.00 85.81 72 THR A N 1
ATOM 530 C CA . THR A 1 72 ? 5.119 7.723 -7.175 1.00 85.81 72 THR A CA 1
ATOM 531 C C . THR A 1 72 ? 3.657 7.289 -7.078 1.00 85.81 72 THR A C 1
ATOM 533 O O . THR A 1 72 ? 3.300 6.507 -6.196 1.00 85.81 72 THR A O 1
ATOM 536 N N . VAL A 1 73 ? 2.790 7.762 -7.984 1.00 88.12 73 VAL A N 1
ATOM 537 C CA . VAL A 1 73 ? 1.341 7.489 -7.967 1.00 88.12 73 VAL A CA 1
ATOM 538 C C . VAL A 1 73 ? 1.048 6.104 -8.557 1.00 88.12 73 VAL A C 1
ATOM 540 O O . VAL A 1 73 ? 0.390 5.953 -9.588 1.00 88.12 73 VAL A O 1
ATOM 543 N N . PHE A 1 74 ? 1.593 5.059 -7.932 1.00 88.50 74 PHE A N 1
ATOM 544 C CA . PHE A 1 74 ? 1.459 3.683 -8.417 1.00 88.50 74 PHE A CA 1
ATOM 545 C C . PHE A 1 74 ? 0.016 3.164 -8.352 1.00 88.50 74 PHE A C 1
ATOM 547 O O . PHE A 1 74 ? -0.311 2.230 -9.064 1.00 88.50 74 PHE A O 1
ATOM 554 N N . GLU A 1 75 ? -0.851 3.778 -7.544 1.00 87.88 75 GLU A N 1
ATOM 555 C CA . GLU A 1 75 ? -2.265 3.404 -7.366 1.00 87.88 75 GLU A CA 1
ATOM 556 C C . GLU A 1 75 ? -3.125 3.657 -8.620 1.00 87.88 75 GLU A C 1
ATOM 558 O O . GLU A 1 75 ? -4.225 3.117 -8.748 1.00 87.88 75 GLU A O 1
ATOM 563 N N . ASP A 1 76 ? -2.636 4.471 -9.558 1.00 86.94 76 ASP A N 1
ATOM 564 C CA . ASP A 1 76 ? -3.317 4.755 -10.817 1.00 86.94 76 ASP A CA 1
ATOM 565 C C . ASP A 1 76 ? -3.131 3.602 -11.818 1.00 86.94 76 ASP A C 1
ATOM 567 O O . ASP A 1 76 ? -2.193 3.554 -12.617 1.00 86.94 76 ASP A O 1
ATOM 571 N N . VAL A 1 77 ? -4.085 2.674 -11.767 1.00 85.75 77 VAL A N 1
ATOM 572 C CA . VAL A 1 77 ? -4.170 1.490 -12.634 1.00 85.75 77 VAL A CA 1
ATOM 573 C C . VAL A 1 77 ? -4.737 1.778 -14.030 1.00 85.75 77 VAL A C 1
ATOM 575 O O . VAL A 1 77 ? -4.930 0.848 -14.809 1.00 85.75 77 VAL A O 1
ATOM 578 N N . SER A 1 78 ? -5.020 3.043 -14.369 1.00 90.19 78 SER A N 1
ATOM 579 C CA . SER A 1 78 ? -5.413 3.418 -15.738 1.00 90.19 78 SER A CA 1
ATOM 580 C C . SER A 1 78 ? -4.228 3.423 -16.710 1.00 90.19 78 SER A C 1
ATOM 582 O O . SER A 1 78 ? -4.414 3.420 -17.927 1.00 90.19 78 SER A O 1
ATOM 584 N N . GLN A 1 79 ? -3.008 3.425 -16.168 1.00 87.81 79 GLN A N 1
ATOM 585 C CA . GLN A 1 79 ? -1.763 3.472 -16.919 1.00 87.81 79 GLN A CA 1
ATOM 586 C C . GLN A 1 79 ? -1.279 2.076 -17.328 1.00 87.81 79 GLN A C 1
ATOM 588 O O . GLN A 1 79 ? -1.614 1.075 -16.690 1.00 87.81 79 GLN A O 1
ATOM 593 N N . PRO A 1 80 ? -0.449 1.977 -18.380 1.00 88.50 80 PRO A N 1
ATOM 594 C CA . PRO A 1 80 ? 0.146 0.705 -18.767 1.00 88.50 80 PRO A CA 1
ATOM 595 C C . PRO A 1 80 ? 1.101 0.173 -17.682 1.00 88.50 80 PRO A C 1
ATOM 597 O O . PRO A 1 80 ? 1.762 0.941 -16.981 1.00 88.50 80 PRO A O 1
ATOM 600 N N . LEU A 1 81 ? 1.225 -1.158 -17.588 1.00 87.25 81 LEU A N 1
ATOM 601 C CA . LEU A 1 81 ? 2.045 -1.841 -16.573 1.00 87.25 81 LEU A CA 1
ATOM 602 C C . LEU A 1 81 ? 3.490 -1.320 -16.453 1.00 87.25 81 LEU A C 1
ATOM 604 O O . LEU A 1 81 ? 3.929 -1.137 -15.319 1.00 87.25 81 LEU A O 1
ATOM 608 N N . PRO A 1 82 ? 4.224 -1.014 -17.544 1.00 86.88 82 PRO A N 1
ATOM 609 C CA . PRO A 1 82 ? 5.555 -0.424 -17.428 1.00 86.88 82 PRO A CA 1
ATOM 610 C C . PRO A 1 82 ? 5.561 0.907 -16.669 1.00 86.88 82 PRO A C 1
ATOM 612 O O . PRO A 1 82 ? 6.446 1.131 -15.852 1.00 86.88 82 PRO A O 1
ATOM 615 N N . ALA A 1 83 ? 4.559 1.770 -16.868 1.00 86.38 83 ALA A N 1
ATOM 616 C CA . ALA A 1 83 ? 4.462 3.041 -16.150 1.00 86.38 83 ALA A CA 1
ATOM 617 C C . ALA A 1 83 ? 4.168 2.825 -14.657 1.00 86.38 83 ALA A C 1
ATOM 619 O O . ALA A 1 83 ? 4.781 3.462 -13.803 1.00 86.38 83 ALA A O 1
ATOM 620 N N . ILE A 1 84 ? 3.290 1.875 -14.329 1.00 88.94 84 ILE A N 1
ATOM 621 C CA . ILE A 1 84 ? 3.011 1.487 -12.938 1.00 88.94 84 ILE A CA 1
ATOM 622 C C . ILE A 1 84 ? 4.279 0.931 -12.269 1.00 88.94 84 ILE A C 1
ATOM 624 O O . ILE A 1 84 ? 4.620 1.334 -11.157 1.00 88.94 84 ILE A O 1
ATOM 628 N N . ALA A 1 85 ? 5.018 0.062 -12.963 1.00 89.31 85 ALA A N 1
ATOM 629 C CA . ALA A 1 85 ? 6.297 -0.478 -12.512 1.00 89.31 85 ALA A CA 1
ATOM 630 C C . ALA A 1 85 ? 7.330 0.629 -12.234 1.00 89.31 85 ALA A C 1
ATOM 632 O O . ALA A 1 85 ? 7.975 0.605 -11.187 1.00 89.31 85 ALA A O 1
ATOM 633 N N . CYS A 1 86 ? 7.430 1.642 -13.106 1.00 88.50 86 CYS A N 1
ATOM 634 C CA . CYS A 1 86 ? 8.286 2.814 -12.875 1.00 88.50 86 CYS A CA 1
ATOM 635 C C . CYS A 1 86 ? 7.933 3.526 -11.567 1.00 88.50 86 CYS A C 1
ATOM 637 O O . CYS A 1 86 ? 8.809 3.808 -10.752 1.00 88.50 86 CYS A O 1
ATOM 639 N N . ARG A 1 87 ? 6.641 3.798 -11.354 1.00 90.25 87 ARG A N 1
ATOM 640 C CA . ARG A 1 87 ? 6.150 4.503 -10.163 1.00 90.25 87 ARG A CA 1
ATOM 641 C C . ARG A 1 87 ? 6.414 3.718 -8.882 1.00 90.25 87 ARG A C 1
ATOM 643 O O . ARG A 1 87 ? 6.773 4.315 -7.870 1.00 90.25 87 ARG A O 1
ATOM 650 N N . LEU A 1 88 ? 6.292 2.388 -8.928 1.00 90.81 88 LEU A N 1
ATOM 651 C CA . LEU A 1 88 ? 6.665 1.506 -7.818 1.00 90.81 88 LEU A CA 1
ATOM 652 C C . LEU A 1 88 ? 8.164 1.600 -7.504 1.00 90.81 88 LEU A C 1
ATOM 654 O O . LEU A 1 88 ? 8.528 1.769 -6.344 1.00 90.81 88 LEU A O 1
ATOM 658 N N . LEU A 1 89 ? 9.032 1.561 -8.521 1.00 88.88 89 LEU A N 1
ATOM 659 C CA . LEU A 1 89 ? 10.482 1.704 -8.334 1.00 88.88 89 LEU A CA 1
ATOM 660 C C . LEU A 1 89 ? 10.858 3.084 -7.773 1.00 88.88 89 LEU A C 1
ATOM 662 O O . LEU A 1 89 ? 11.706 3.183 -6.885 1.00 88.88 89 LEU A O 1
ATOM 666 N N . ASN A 1 90 ? 10.216 4.153 -8.245 1.00 88.19 90 ASN A N 1
ATOM 667 C CA . ASN A 1 90 ? 10.411 5.500 -7.705 1.00 88.19 90 ASN A CA 1
ATOM 668 C C . ASN A 1 90 ? 9.966 5.589 -6.240 1.00 88.19 90 ASN A C 1
ATOM 670 O O . ASN A 1 90 ? 10.664 6.179 -5.416 1.00 88.19 90 ASN A O 1
ATOM 674 N N . HIS A 1 91 ? 8.841 4.958 -5.896 1.00 89.62 91 HIS A N 1
ATOM 675 C CA . HIS A 1 91 ? 8.364 4.887 -4.519 1.00 89.62 91 HIS A CA 1
ATOM 676 C C . HIS A 1 91 ? 9.357 4.148 -3.605 1.00 89.62 91 HIS A C 1
ATOM 678 O O . HIS A 1 91 ? 9.680 4.639 -2.523 1.00 89.62 91 HIS A O 1
ATOM 684 N N . GLU A 1 92 ? 9.922 3.025 -4.059 1.00 88.69 92 GLU A N 1
ATOM 685 C CA . GLU A 1 92 ? 10.968 2.300 -3.325 1.00 88.69 92 GLU A CA 1
ATOM 686 C C . GLU A 1 92 ? 12.224 3.148 -3.116 1.00 88.69 92 GLU A C 1
ATOM 688 O O . GLU A 1 92 ? 12.752 3.206 -2.003 1.00 88.69 92 GLU A O 1
ATOM 693 N N . ARG A 1 93 ? 12.683 3.853 -4.158 1.00 87.62 93 ARG A N 1
ATOM 694 C CA . ARG A 1 93 ? 13.822 4.782 -4.061 1.00 87.62 93 ARG A CA 1
ATOM 695 C C . ARG A 1 93 ? 13.553 5.889 -3.045 1.00 87.62 93 ARG A C 1
ATOM 697 O O . ARG A 1 93 ? 14.433 6.208 -2.249 1.00 87.62 93 ARG A O 1
ATOM 704 N N . GLN A 1 94 ? 12.337 6.434 -3.027 1.00 87.00 94 GLN A N 1
ATOM 705 C CA . GLN A 1 94 ? 11.936 7.462 -2.070 1.00 87.00 94 GLN A CA 1
ATOM 706 C C . GLN A 1 94 ? 11.962 6.943 -0.624 1.00 87.00 94 GLN A C 1
ATOM 708 O O . GLN A 1 94 ? 12.464 7.631 0.266 1.00 87.00 94 GLN A O 1
ATOM 713 N N . ILE A 1 95 ? 11.469 5.724 -0.383 1.00 86.94 95 ILE A N 1
ATOM 714 C CA . ILE A 1 95 ? 11.525 5.080 0.939 1.00 86.94 95 ILE A CA 1
ATOM 715 C C . ILE A 1 95 ? 12.981 4.820 1.348 1.00 86.94 95 ILE A C 1
ATOM 717 O O . ILE A 1 95 ? 13.364 5.107 2.483 1.00 86.94 95 ILE A O 1
ATOM 721 N N . ALA A 1 96 ? 13.803 4.308 0.429 1.00 86.88 96 ALA A N 1
ATOM 722 C CA . ALA A 1 96 ? 15.213 4.014 0.678 1.00 86.88 96 ALA A CA 1
ATOM 723 C C . ALA A 1 96 ? 16.036 5.277 0.986 1.00 86.88 96 ALA A C 1
ATOM 725 O O . ALA A 1 96 ? 16.957 5.223 1.800 1.00 86.88 96 ALA A O 1
ATOM 726 N N . ALA A 1 97 ? 15.682 6.419 0.389 1.00 87.88 97 ALA A N 1
ATOM 727 C CA . ALA A 1 97 ? 16.326 7.705 0.647 1.00 87.88 97 ALA A CA 1
ATOM 728 C C . ALA A 1 97 ? 16.042 8.264 2.057 1.00 87.88 97 ALA A C 1
ATOM 730 O O . ALA A 1 97 ? 16.776 9.138 2.518 1.00 87.88 97 ALA A O 1
ATOM 731 N N . SER A 1 98 ? 15.011 7.773 2.758 1.00 89.06 98 SER A N 1
ATOM 732 C CA . SER A 1 98 ? 14.648 8.226 4.109 1.00 89.06 98 SER A CA 1
ATOM 733 C C . SER A 1 98 ? 14.404 7.050 5.072 1.00 89.06 98 SER A C 1
ATOM 735 O O . SER A 1 98 ? 13.262 6.751 5.442 1.00 89.06 98 SER A O 1
ATOM 737 N N . PRO A 1 99 ? 15.473 6.363 5.520 1.00 82.25 99 PRO A N 1
ATOM 738 C CA . PRO A 1 99 ? 15.364 5.146 6.329 1.00 82.25 99 PRO A CA 1
ATOM 739 C C . PRO A 1 99 ? 14.715 5.378 7.702 1.00 82.25 99 PRO A C 1
ATOM 741 O O . PRO A 1 99 ? 13.953 4.534 8.176 1.00 82.25 99 PRO A O 1
ATOM 744 N N . GLU A 1 100 ? 14.945 6.534 8.330 1.00 82.50 100 GLU A N 1
ATOM 745 C CA . GLU A 1 100 ? 14.277 6.897 9.588 1.00 82.50 100 GLU A CA 1
ATOM 746 C C . GLU A 1 100 ? 12.763 7.049 9.397 1.00 82.50 100 GLU A C 1
ATOM 748 O O . GLU A 1 100 ? 11.977 6.530 10.193 1.00 82.50 100 GLU A O 1
ATOM 753 N N . SER A 1 101 ? 12.341 7.675 8.292 1.00 81.94 101 SER A N 1
ATOM 754 C CA . SER A 1 101 ? 10.917 7.809 7.963 1.00 81.94 101 SER A CA 1
ATOM 755 C C . SER A 1 101 ? 10.282 6.457 7.653 1.00 81.94 101 SER A C 1
ATOM 757 O O . SER A 1 101 ? 9.144 6.215 8.046 1.00 81.94 101 SER A O 1
ATOM 759 N N . SER A 1 102 ? 11.029 5.552 7.017 1.00 85.12 102 SER A N 1
ATOM 760 C CA . SER A 1 102 ? 10.593 4.178 6.756 1.00 85.12 102 SER A CA 1
ATOM 761 C C . SER A 1 102 ? 10.356 3.388 8.049 1.00 85.12 102 SER A C 1
ATOM 763 O O . SER A 1 102 ? 9.325 2.733 8.201 1.00 85.12 102 SER A O 1
ATOM 765 N N . SER A 1 103 ? 11.256 3.510 9.031 1.00 86.19 103 SER A N 1
ATOM 766 C CA . SER A 1 103 ? 11.092 2.877 10.347 1.00 86.19 103 SER A CA 1
ATOM 767 C C . SER A 1 103 ? 9.843 3.388 11.075 1.00 86.19 103 SER A C 1
ATOM 769 O O . SER A 1 103 ? 9.033 2.597 11.567 1.00 86.19 103 SER A O 1
ATOM 771 N N . VAL A 1 104 ? 9.629 4.709 11.075 1.00 88.38 104 VAL A N 1
ATOM 772 C CA . VAL A 1 104 ? 8.429 5.326 11.659 1.00 88.38 104 VAL A CA 1
ATOM 773 C C . VAL A 1 104 ? 7.162 4.883 10.924 1.00 88.38 104 VAL A C 1
ATOM 775 O O . VAL A 1 104 ? 6.177 4.533 11.573 1.00 88.38 104 VAL A O 1
ATOM 778 N N . ALA A 1 105 ? 7.175 4.851 9.589 1.00 87.06 105 ALA A N 1
ATOM 779 C CA . ALA A 1 105 ? 6.047 4.388 8.784 1.00 87.06 105 ALA A CA 1
ATOM 780 C C . ALA A 1 105 ? 5.707 2.919 9.077 1.00 87.06 105 ALA A C 1
ATOM 782 O O . ALA A 1 105 ? 4.545 2.591 9.314 1.00 87.06 105 ALA A O 1
ATOM 783 N N . ARG A 1 106 ? 6.720 2.049 9.168 1.00 90.62 106 ARG A N 1
ATOM 784 C CA . ARG A 1 106 ? 6.551 0.641 9.548 1.00 90.62 106 ARG A CA 1
ATOM 785 C C . ARG A 1 106 ? 5.959 0.502 10.948 1.00 90.62 106 ARG A C 1
ATOM 787 O O . ARG A 1 106 ? 5.068 -0.317 11.156 1.00 90.62 106 ARG A O 1
ATOM 794 N N . HIS A 1 107 ? 6.430 1.297 11.908 1.00 92.44 107 HIS A N 1
ATOM 795 C CA . HIS A 1 107 ? 5.885 1.283 13.263 1.00 92.44 107 HIS A CA 1
ATOM 796 C C . HIS A 1 107 ? 4.406 1.693 13.284 1.00 92.44 107 HIS A C 1
ATOM 798 O O . HIS A 1 107 ? 3.594 1.020 13.917 1.00 92.44 107 HIS A O 1
ATOM 804 N N . ARG A 1 108 ? 4.038 2.739 12.535 1.00 92.12 108 ARG A N 1
ATOM 805 C CA . ARG A 1 108 ? 2.642 3.178 12.393 1.00 92.12 108 ARG A CA 1
ATOM 806 C C . ARG A 1 108 ? 1.763 2.122 11.734 1.00 92.12 108 ARG A C 1
ATOM 808 O O . ARG A 1 108 ? 0.656 1.899 12.203 1.00 92.12 108 ARG A O 1
ATOM 815 N N . LEU A 1 109 ? 2.256 1.433 10.706 1.00 94.00 109 LEU A N 1
ATOM 816 C CA . LEU A 1 109 ? 1.517 0.351 10.055 1.00 94.00 109 LEU A CA 1
ATOM 817 C C . LEU A 1 109 ? 1.243 -0.817 11.018 1.00 94.00 109 LEU A C 1
ATOM 819 O O . LEU A 1 109 ? 0.139 -1.357 11.032 1.00 94.00 109 LEU A O 1
ATOM 823 N N . LEU A 1 110 ? 2.214 -1.180 11.864 1.00 94.81 110 LEU A N 1
ATOM 824 C CA . LEU A 1 110 ? 2.022 -2.203 12.900 1.00 94.81 110 LEU A CA 1
ATOM 825 C C . LEU A 1 110 ? 0.970 -1.780 13.933 1.00 94.81 110 LEU A C 1
ATOM 827 O O . LEU A 1 110 ? 0.121 -2.584 14.310 1.00 94.81 110 LEU A O 1
ATOM 831 N N . GLN A 1 111 ? 0.998 -0.517 14.364 1.00 94.00 111 GLN A N 1
ATOM 832 C CA . GLN A 1 111 ? -0.021 0.036 15.259 1.00 94.00 111 GLN A CA 1
ATOM 833 C C . GLN A 1 111 ? -1.405 0.042 14.603 1.00 94.00 111 GLN A C 1
ATOM 835 O O . GLN A 1 111 ? -2.371 -0.388 15.226 1.00 94.00 111 GLN A O 1
ATOM 840 N N . ALA A 1 112 ? -1.496 0.469 13.342 1.00 93.12 112 ALA A N 1
ATOM 841 C CA . ALA A 1 112 ? -2.733 0.455 12.570 1.00 93.12 112 ALA A CA 1
ATOM 842 C C . ALA A 1 112 ? -3.293 -0.967 12.443 1.00 93.12 112 ALA A C 1
ATOM 844 O O . ALA A 1 112 ? -4.481 -1.167 12.673 1.00 93.12 112 ALA A O 1
ATOM 845 N N . THR A 1 113 ? -2.436 -1.953 12.153 1.00 93.94 113 THR A N 1
ATOM 846 C CA . THR A 1 113 ? -2.814 -3.376 12.091 1.00 93.94 113 THR A CA 1
ATOM 847 C C . THR A 1 113 ? -3.410 -3.833 13.414 1.00 93.94 113 THR A C 1
ATOM 849 O O . THR A 1 113 ? -4.523 -4.342 13.439 1.00 93.94 113 THR A O 1
ATOM 852 N N . PHE A 1 114 ? -2.730 -3.550 14.528 1.00 93.25 114 PHE A N 1
ATOM 853 C CA . PHE A 1 114 ? -3.250 -3.871 15.854 1.00 93.25 114 PHE A CA 1
ATOM 854 C C . PHE A 1 114 ? -4.610 -3.212 16.128 1.00 93.25 114 PHE A C 1
ATOM 856 O O . PHE A 1 114 ? -5.516 -3.872 16.629 1.00 93.25 114 PHE A O 1
ATOM 863 N N . ILE A 1 115 ? -4.769 -1.925 15.800 1.00 89.56 115 ILE A N 1
ATOM 864 C CA . ILE A 1 115 ? -6.026 -1.186 15.988 1.00 89.56 115 ILE A CA 1
ATOM 865 C C . ILE A 1 115 ? -7.159 -1.811 15.170 1.00 89.56 115 ILE A C 1
ATOM 867 O O . ILE A 1 115 ? -8.265 -1.965 15.691 1.00 89.56 115 ILE A O 1
ATOM 871 N N . VAL A 1 116 ? -6.896 -2.174 13.911 1.00 89.88 116 VAL A N 1
ATOM 872 C CA . VAL A 1 116 ? -7.893 -2.777 13.018 1.00 89.88 116 VAL A CA 1
ATOM 873 C C . VAL A 1 116 ? -8.261 -4.180 13.473 1.00 89.88 116 VAL A C 1
ATOM 875 O O . VAL A 1 116 ? -9.442 -4.418 13.708 1.00 89.88 116 VAL A O 1
ATOM 878 N N . ASP A 1 117 ? -7.282 -5.053 13.713 1.00 90.31 117 ASP A N 1
ATOM 879 C CA . ASP A 1 117 ? -7.516 -6.410 14.222 1.00 90.31 117 ASP A CA 1
ATOM 880 C C . ASP A 1 117 ? -8.324 -6.375 15.523 1.00 90.31 117 ASP A C 1
ATOM 882 O O . ASP A 1 117 ? -9.271 -7.137 15.721 1.00 90.31 117 ASP A O 1
ATOM 886 N N . PHE A 1 118 ? -7.981 -5.444 16.417 1.00 86.38 118 PHE A N 1
ATOM 887 C CA . PHE A 1 118 ? -8.692 -5.258 17.670 1.00 86.38 118 PHE A CA 1
ATOM 888 C C . PHE A 1 118 ? -10.124 -4.746 17.455 1.00 86.38 118 PHE A C 1
ATOM 890 O O . PHE A 1 118 ? -11.076 -5.284 18.024 1.00 86.38 118 PHE A O 1
ATOM 897 N N . GLY A 1 119 ? -10.307 -3.709 16.638 1.00 84.25 119 GLY A N 1
ATOM 898 C CA . GLY A 1 119 ? -11.632 -3.162 16.358 1.00 84.25 119 GLY A CA 1
ATOM 899 C C . GLY A 1 119 ? -12.533 -4.139 15.603 1.00 84.25 119 GLY A C 1
ATOM 900 O O . GLY A 1 119 ? -13.733 -4.156 15.853 1.00 84.25 119 GLY A O 1
ATOM 901 N N . GLU A 1 120 ? -11.989 -5.004 14.751 1.00 83.75 120 GLU A N 1
ATOM 902 C CA . GLU A 1 120 ? -12.756 -6.068 14.096 1.00 83.75 120 GLU A CA 1
ATOM 903 C C . GLU A 1 120 ? -13.122 -7.188 15.073 1.00 83.75 120 GLU A C 1
ATOM 905 O O . GLU A 1 120 ? -14.284 -7.591 15.130 1.00 83.75 120 GLU A O 1
ATOM 910 N N . ALA A 1 121 ? -12.169 -7.641 15.894 1.00 83.62 121 ALA A N 1
ATOM 911 C CA . ALA A 1 121 ? -12.393 -8.724 16.850 1.00 83.62 121 ALA A CA 1
ATOM 912 C C . ALA A 1 121 ? -13.370 -8.351 17.977 1.00 83.62 121 ALA A C 1
ATOM 914 O O . ALA A 1 121 ? -14.098 -9.214 18.467 1.00 83.62 121 ALA A O 1
ATOM 915 N N . TYR A 1 122 ? -13.385 -7.084 18.402 1.00 77.31 122 TYR A N 1
ATOM 916 C CA . TYR A 1 122 ? -14.136 -6.651 19.585 1.00 77.31 122 TYR A CA 1
ATOM 917 C C . TYR A 1 122 ? -15.165 -5.548 19.310 1.00 77.31 122 TYR A C 1
ATOM 919 O O . TYR A 1 122 ? -16.061 -5.344 20.128 1.00 77.31 122 TYR A O 1
ATOM 927 N N . GLY A 1 123 ? -15.072 -4.819 18.196 1.00 66.62 123 GLY A N 1
ATOM 928 C CA . GLY A 1 123 ? -16.013 -3.754 17.826 1.00 66.62 123 GLY A CA 1
ATOM 929 C C . GLY A 1 123 ? -17.324 -4.270 17.231 1.00 66.62 123 GLY A C 1
ATOM 930 O O . GLY A 1 123 ? -18.329 -3.564 17.279 1.00 66.62 123 GLY A O 1
ATOM 931 N N . GLN A 1 124 ? -17.363 -5.515 16.753 1.00 58.22 124 GLN A N 1
ATOM 932 C CA . GLN A 1 124 ? -18.617 -6.199 16.453 1.00 58.22 124 GLN A CA 1
ATOM 933 C C . GLN A 1 124 ? -19.164 -6.799 17.752 1.00 58.22 124 GLN A C 1
ATOM 935 O O . GLN A 1 124 ? -18.799 -7.908 18.141 1.00 58.22 124 GLN A O 1
ATOM 940 N N . SER A 1 125 ? -20.054 -6.076 18.443 1.00 48.81 125 SER A N 1
ATOM 941 C CA . SER A 1 125 ? -20.970 -6.765 19.354 1.00 48.81 125 SER A CA 1
ATOM 942 C C . SER A 1 125 ? -21.723 -7.782 18.512 1.00 48.81 125 SER A C 1
ATOM 944 O O . SER A 1 125 ? -22.499 -7.429 17.626 1.00 48.81 125 SER A O 1
ATOM 946 N N . LYS A 1 126 ? -21.466 -9.054 18.790 1.00 47.97 126 LYS A N 1
ATOM 947 C CA . LYS A 1 126 ? -22.260 -10.200 18.369 1.00 47.97 126 LYS A CA 1
ATOM 948 C C . LYS A 1 126 ? -23.633 -10.134 19.057 1.00 47.97 126 LYS A C 1
ATOM 950 O O . LYS A 1 126 ? -24.015 -11.050 19.764 1.00 47.97 126 LYS A O 1
ATOM 955 N N . GLU A 1 127 ? -24.363 -9.040 18.891 1.00 51.31 127 GLU A N 1
ATOM 956 C CA . GLU A 1 127 ? -25.735 -8.873 19.367 1.00 51.31 127 GLU A CA 1
ATOM 957 C C . GLU A 1 127 ? -26.648 -8.904 18.150 1.00 51.31 127 GLU A C 1
ATOM 959 O O . GLU A 1 127 ? -27.088 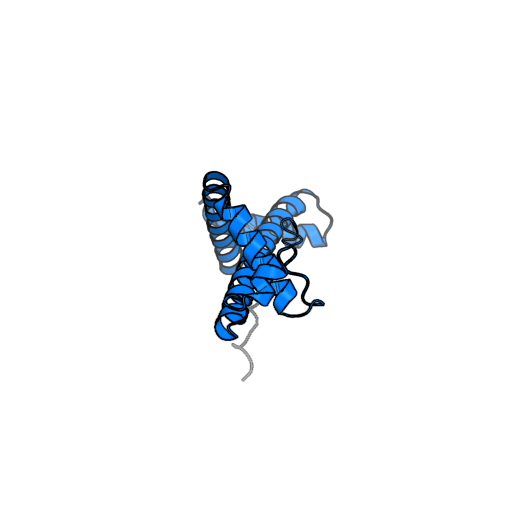-7.881 17.643 1.00 51.31 127 GLU A O 1
ATOM 964 N N . LEU A 1 128 ? -26.784 -10.122 17.623 1.00 48.47 128 LEU A N 1
ATOM 965 C CA . LEU A 1 128 ? -27.958 -10.696 16.947 1.00 48.47 128 LEU A CA 1
ATOM 966 C C . LEU A 1 128 ? -27.707 -12.195 16.652 1.00 48.47 128 LEU A C 1
ATOM 968 O O . LEU A 1 128 ? -28.200 -12.752 15.680 1.00 48.47 128 LEU A O 1
ATOM 972 N N . SER A 1 129 ? -26.937 -12.879 17.510 1.00 44.56 129 SER A N 1
ATOM 973 C CA . SER A 1 129 ? -27.073 -14.335 17.677 1.00 44.56 129 SER A CA 1
ATOM 974 C C . SER A 1 129 ? -27.921 -14.638 18.914 1.00 44.56 129 SER A C 1
ATOM 976 O O . SER A 1 129 ? -27.693 -15.637 19.584 1.00 44.56 129 SER A O 1
ATOM 978 N N . ASP A 1 130 ? -28.877 -13.764 19.208 1.00 54.16 130 ASP A N 1
ATOM 979 C CA . ASP A 1 130 ? -30.004 -14.071 20.072 1.00 54.16 130 ASP A CA 1
ATOM 980 C C . ASP A 1 130 ? -31.265 -13.687 19.305 1.00 54.16 130 ASP A C 1
ATOM 982 O O . ASP A 1 130 ? -31.789 -12.593 19.447 1.00 54.16 130 ASP A O 1
ATOM 986 N N . GLU A 1 131 ? -31.699 -14.591 18.431 1.00 44.66 131 GLU A N 1
ATOM 987 C CA . GLU A 1 131 ? -33.114 -14.918 18.297 1.00 44.66 131 GLU A CA 1
ATOM 988 C C . GLU A 1 131 ? -33.240 -16.416 17.954 1.00 44.66 131 GLU A C 1
ATOM 990 O O . GLU A 1 131 ? -32.996 -16.875 16.842 1.00 44.66 131 GLU A O 1
ATOM 995 N N . THR A 1 132 ? -33.633 -17.191 18.965 1.00 51.25 132 THR A N 1
ATOM 996 C CA . THR A 1 132 ? -34.765 -18.117 18.822 1.00 51.25 132 THR A CA 1
ATOM 997 C C . THR A 1 132 ? -34.661 -19.202 17.733 1.00 51.25 132 THR A C 1
ATOM 999 O O . THR A 1 132 ? -35.413 -19.229 16.766 1.00 51.25 132 THR A O 1
ATOM 1002 N N . SER A 1 133 ? -33.825 -20.219 17.956 1.00 47.19 133 SER A N 1
ATOM 1003 C CA . SER A 1 133 ? -34.069 -21.577 17.421 1.00 47.19 133 SER A CA 1
ATOM 1004 C C . SER A 1 133 ? -34.165 -22.609 18.545 1.00 47.19 133 SER A C 1
ATOM 1006 O O . SER A 1 133 ? -33.593 -23.692 18.480 1.00 47.19 133 SER A O 1
ATOM 1008 N N . LEU A 1 134 ? -34.912 -22.254 19.595 1.00 52.38 134 LEU A N 1
ATOM 1009 C CA . LEU A 1 134 ? -35.354 -23.192 20.631 1.00 52.38 134 LEU A CA 1
ATOM 1010 C C . LEU A 1 134 ? -36.881 -23.354 20.720 1.00 52.38 134 LEU A C 1
ATOM 1012 O O . LEU A 1 134 ? -37.366 -23.906 21.702 1.00 52.38 134 LEU A O 1
ATOM 1016 N N . SER A 1 135 ? -37.675 -22.944 19.724 1.00 48.25 135 SER A N 1
ATOM 1017 C CA . SER A 1 135 ? -39.131 -23.135 19.831 1.00 48.25 135 SER A CA 1
ATOM 1018 C C . SER A 1 135 ? -39.899 -23.081 18.508 1.00 48.25 135 SER A C 1
A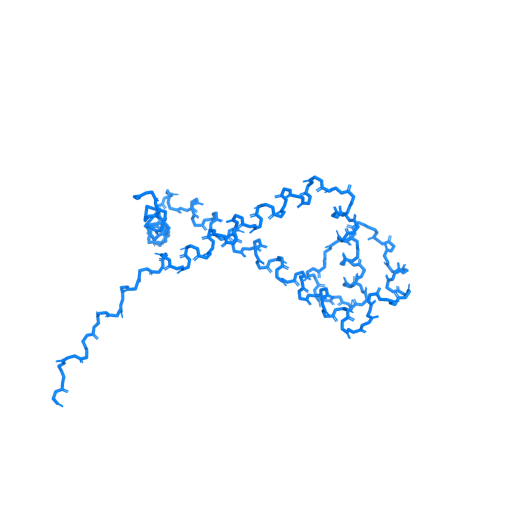TOM 1020 O O . SER A 1 135 ? -40.673 -22.153 18.309 1.00 48.25 135 SER A O 1
ATOM 1022 N N . GLN A 1 136 ? -39.752 -24.091 17.646 1.00 44.34 136 GLN A N 1
ATOM 1023 C CA . GLN A 1 136 ? -40.871 -24.640 16.861 1.00 44.34 136 GLN A CA 1
ATOM 1024 C C . GLN A 1 136 ? -40.653 -26.149 16.657 1.00 44.34 136 GLN A C 1
ATOM 1026 O O . GLN A 1 136 ? -39.820 -26.540 15.852 1.00 44.34 136 GLN A O 1
ATOM 1031 N N . LEU A 1 137 ? -41.396 -26.921 17.463 1.00 41.81 137 LEU A N 1
ATOM 1032 C CA . LEU A 1 137 ? -41.961 -28.262 17.225 1.00 41.81 137 LEU A CA 1
ATOM 1033 C C . LEU A 1 137 ? -41.096 -29.326 16.529 1.00 41.81 137 LEU A C 1
ATOM 1035 O O . LEU A 1 137 ? -40.961 -29.284 15.289 1.00 41.81 137 LEU A O 1
#

pLDDT: mean 77.58, std 15.57, range [41.81, 94.81]

Secondary structure (DSSP, 8-state):
-HHHHHHHHHHHHHHHHHHT-SHHHHHHHHHHHHHHHHHHHHHHHHHHHHHHHTT-SS-HHHHHHTTSTT---TT-TTS-HHHHHHHHHHHHHHHHH-HHHHHHHHHHHHHHHHHHHHHHHHHS--TTS-S-SS---